Protein AF-A0A8S3J1E5-F1 (afdb_monomer)

Radius of gyration: 23.74 Å; Cα contacts (8 Å, |Δi|>4): 72; chains: 1; bounding box: 46×47×66 Å

Secondary structure (DSSP, 8-state):
----------PPPHHHHHHHHTSS-SGGGTTS------S----------HHHHHHHHHHHGGGSSS----HHHHHHHHHHHHHHHHHHHHHHHHHHHHHHHHHHHHHH----SSSB-TTT-PBBSTTSBPP---TTT--

Structure (mmCIF, N/CA/C/O backbone):
data_AF-A0A8S3J1E5-F1
#
_entry.id   AF-A0A8S3J1E5-F1
#
loop_
_atom_site.group_PDB
_atom_site.id
_atom_site.type_symbol
_atom_site.label_atom_id
_atom_site.label_alt_id
_atom_site.label_comp_id
_atom_site.label_asym_id
_atom_site.label_entity_id
_atom_site.label_seq_id
_atom_site.pdbx_PDB_ins_code
_atom_site.Cartn_x
_atom_site.Cartn_y
_atom_site.Cartn_z
_atom_site.occupancy
_atom_site.B_iso_or_equiv
_atom_site.auth_seq_id
_atom_site.auth_comp_id
_atom_site.auth_asym_id
_atom_site.auth_atom_id
_atom_site.pdbx_PDB_model_num
ATOM 1 N N . MET A 1 1 ? -15.755 -25.056 17.014 1.00 39.09 1 MET A N 1
ATOM 2 C CA . MET A 1 1 ? -16.105 -24.783 15.603 1.00 39.09 1 MET A CA 1
ATOM 3 C C . MET A 1 1 ? -17.293 -23.819 15.605 1.00 39.09 1 MET A C 1
ATOM 5 O O . MET A 1 1 ? -18.322 -24.208 16.129 1.00 39.09 1 MET A O 1
ATOM 9 N N . LYS A 1 2 ? -17.124 -22.612 15.039 1.00 40.97 2 LYS A N 1
ATOM 10 C CA . LYS A 1 2 ? -18.158 -21.648 14.590 1.00 40.97 2 LYS A CA 1
ATOM 11 C C . LYS A 1 2 ? -19.121 -21.030 15.625 1.00 40.97 2 LYS A C 1
ATOM 13 O O . LYS A 1 2 ? -20.244 -21.490 15.763 1.00 40.97 2 LYS A O 1
ATOM 18 N N . ASP A 1 3 ? -18.755 -19.848 16.123 1.00 38.22 3 ASP A N 1
ATOM 19 C CA . ASP A 1 3 ? -19.729 -18.785 16.403 1.00 38.22 3 ASP A CA 1
ATOM 20 C C . ASP A 1 3 ? -19.842 -17.894 15.159 1.00 38.22 3 ASP A C 1
ATOM 22 O O . ASP A 1 3 ? -19.136 -16.898 14.990 1.00 38.22 3 ASP A O 1
ATOM 26 N N . ALA A 1 4 ? -20.702 -18.302 14.226 1.00 47.44 4 ALA A N 1
ATOM 27 C CA . ALA A 1 4 ? -21.129 -17.471 13.107 1.00 47.44 4 ALA A CA 1
ATOM 28 C C . ALA A 1 4 ? -22.161 -16.452 13.621 1.00 47.44 4 ALA A C 1
ATOM 30 O O . ALA A 1 4 ? -23.365 -16.611 13.437 1.00 47.44 4 ALA A O 1
ATOM 31 N N . GLY A 1 5 ? -21.684 -15.417 14.313 1.00 43.12 5 GLY A N 1
ATOM 32 C CA . GLY A 1 5 ? -22.495 -14.258 14.672 1.00 43.12 5 GLY A CA 1
ATOM 33 C C . GLY A 1 5 ? -22.915 -13.521 13.404 1.00 43.12 5 GLY A C 1
ATOM 34 O O . GLY A 1 5 ? -22.111 -12.819 12.794 1.00 43.12 5 GLY A O 1
ATOM 35 N N . ASN A 1 6 ? -24.171 -13.714 13.008 1.00 51.97 6 ASN A N 1
ATOM 36 C CA . ASN A 1 6 ? -24.851 -13.088 11.878 1.00 51.97 6 ASN A CA 1
ATOM 37 C C . ASN A 1 6 ? -24.979 -11.563 12.077 1.00 51.97 6 ASN A C 1
ATOM 39 O O . ASN A 1 6 ? -26.059 -11.036 12.332 1.00 51.97 6 ASN A O 1
ATOM 43 N N . GLY A 1 7 ? -23.862 -10.843 12.011 1.00 49.97 7 GLY A N 1
ATOM 44 C CA . GLY A 1 7 ? -23.822 -9.388 11.979 1.00 49.97 7 GLY A CA 1
ATOM 45 C C . GLY A 1 7 ? -23.866 -8.922 10.535 1.00 49.97 7 GLY A C 1
ATOM 46 O O . GLY A 1 7 ? -22.817 -8.611 9.974 1.00 49.97 7 GLY A O 1
ATOM 47 N N . SER A 1 8 ? -25.053 -8.900 9.914 1.00 50.38 8 SER A N 1
ATOM 48 C CA . SER A 1 8 ? -25.189 -8.257 8.605 1.00 50.38 8 SER A CA 1
ATOM 49 C C . SER A 1 8 ? -24.683 -6.826 8.746 1.00 50.38 8 SER A C 1
ATOM 51 O O . SER A 1 8 ? -25.186 -6.073 9.584 1.00 50.38 8 SER A O 1
ATOM 53 N N . PHE A 1 9 ? -23.670 -6.452 7.973 1.00 48.31 9 PHE A N 1
ATOM 54 C CA . PHE A 1 9 ? -23.243 -5.067 7.908 1.00 48.31 9 PHE A CA 1
ATOM 55 C C . PHE A 1 9 ? -24.401 -4.255 7.321 1.00 48.31 9 PHE A C 1
ATOM 57 O O . PHE A 1 9 ? -24.669 -4.309 6.125 1.00 48.31 9 PHE A O 1
ATOM 64 N N . VAL A 1 10 ? -25.137 -3.557 8.183 1.00 54.06 10 VAL A N 1
ATOM 65 C CA . VAL A 1 10 ? -26.188 -2.634 7.762 1.00 54.06 10 VAL A CA 1
ATOM 66 C C . VAL A 1 10 ? -25.499 -1.323 7.418 1.00 54.06 10 VAL A C 1
ATOM 68 O O . VAL A 1 10 ? -24.889 -0.694 8.288 1.00 54.06 10 VAL A O 1
ATOM 71 N N . CYS A 1 11 ? -25.571 -0.925 6.147 1.00 47.00 11 CYS A N 1
ATOM 72 C CA . CYS A 1 11 ? -25.104 0.388 5.723 1.00 47.00 11 CYS A CA 1
ATOM 73 C C . CYS A 1 11 ? -25.790 1.457 6.593 1.00 47.00 11 CYS A C 1
ATOM 75 O O . CYS A 1 11 ? -27.018 1.433 6.717 1.00 47.00 11 CYS A O 1
ATOM 77 N N . PRO A 1 12 ? -25.033 2.366 7.233 1.00 59.88 12 PRO A N 1
ATOM 78 C CA . PRO A 1 12 ? -25.623 3.415 8.052 1.00 59.88 12 PRO A CA 1
ATOM 79 C C . PRO A 1 12 ? -26.598 4.220 7.194 1.00 59.88 12 PRO A C 1
ATOM 81 O O . PRO A 1 12 ? -26.299 4.492 6.033 1.00 59.88 12 PRO A O 1
ATOM 84 N N . ASN A 1 13 ? -27.748 4.602 7.752 1.00 65.00 13 ASN A N 1
ATOM 85 C CA . ASN A 1 13 ? -28.694 5.433 7.009 1.00 65.00 13 ASN A CA 1
ATOM 86 C C . ASN A 1 13 ? -28.019 6.746 6.555 1.00 65.00 13 ASN A C 1
ATOM 88 O O . ASN A 1 13 ? -27.062 7.211 7.186 1.00 65.00 13 ASN A O 1
ATOM 92 N N . ASP A 1 14 ? -28.527 7.362 5.485 1.00 62.72 14 ASP A N 1
ATOM 93 C CA . ASP A 1 14 ? -27.951 8.593 4.919 1.00 62.72 14 ASP A CA 1
ATOM 94 C C . ASP A 1 14 ? -27.774 9.697 5.968 1.00 62.72 14 ASP A C 1
ATOM 96 O O . ASP A 1 14 ? -26.778 10.416 5.957 1.00 62.72 14 ASP A O 1
ATOM 100 N N . ARG A 1 15 ? -28.674 9.779 6.956 1.00 55.41 15 ARG A N 1
ATOM 101 C CA . ARG A 1 15 ? -28.562 10.729 8.070 1.00 55.41 15 ARG A CA 1
ATOM 102 C C . ARG A 1 15 ? -27.330 10.455 8.944 1.00 55.41 15 ARG A C 1
ATOM 104 O O . ARG A 1 15 ? -26.642 11.394 9.331 1.00 55.41 15 ARG A O 1
ATOM 111 N N . GLN A 1 16 ? -27.014 9.199 9.247 1.00 62.00 16 GLN A N 1
ATOM 112 C CA . GLN A 1 16 ? -25.826 8.805 10.012 1.00 62.00 16 GLN A CA 1
ATOM 113 C C 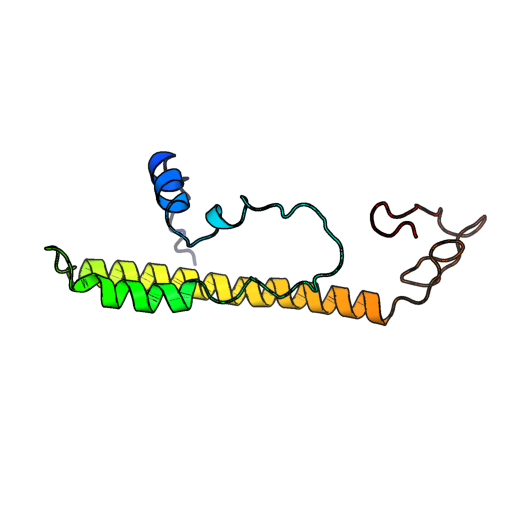. GLN A 1 16 ? -24.538 9.018 9.215 1.00 62.00 16 GLN A C 1
ATOM 115 O O . GLN A 1 16 ? -23.542 9.453 9.793 1.00 62.00 16 GLN A O 1
ATOM 120 N N . LEU A 1 17 ? -24.546 8.756 7.905 1.00 61.03 17 LEU A N 1
ATOM 121 C CA . LEU A 1 17 ? -23.412 9.069 7.027 1.00 61.03 17 LEU A CA 1
ATOM 122 C C . LEU A 1 17 ? -23.165 10.580 6.947 1.00 61.03 17 LEU A C 1
ATOM 124 O O . LEU A 1 17 ? -22.030 11.023 7.108 1.00 61.03 17 LEU A O 1
ATOM 128 N N . GLN A 1 18 ? -24.221 11.377 6.789 1.00 58.66 18 GLN A N 1
ATOM 129 C CA . GLN A 1 18 ? -24.136 12.835 6.705 1.00 58.66 18 GLN A CA 1
ATOM 130 C C . GLN A 1 18 ? -23.687 13.467 8.033 1.00 58.66 18 GLN A C 1
ATOM 132 O O . GLN A 1 18 ? -22.906 14.418 8.035 1.00 58.66 18 GLN A O 1
ATOM 137 N N . LEU A 1 19 ? -24.115 12.911 9.173 1.00 57.16 19 LEU A N 1
ATOM 138 C CA . LEU A 1 19 ? -23.613 13.306 10.493 1.00 57.16 19 LEU A CA 1
ATOM 139 C C . LEU A 1 19 ? -22.144 12.908 10.688 1.00 57.16 19 LEU A C 1
ATOM 141 O O . LEU A 1 19 ? -21.376 13.699 11.225 1.00 57.16 19 LEU A O 1
ATOM 145 N N . ARG A 1 20 ? -21.726 11.729 10.210 1.00 61.09 20 ARG A N 1
ATOM 146 C CA . ARG A 1 20 ? -20.320 11.293 10.257 1.00 61.09 20 ARG A CA 1
ATOM 147 C C . ARG A 1 20 ? -19.408 12.133 9.368 1.00 61.09 20 ARG A C 1
ATOM 149 O O . ARG A 1 20 ? -18.304 12.434 9.789 1.00 61.09 20 ARG A O 1
ATOM 156 N N . ALA A 1 21 ? -19.870 12.563 8.195 1.00 55.88 21 ALA A N 1
ATOM 157 C CA . ALA A 1 21 ? -19.114 13.457 7.312 1.00 55.88 21 ALA A CA 1
ATOM 158 C C . ALA A 1 21 ? -18.895 14.858 7.915 1.00 55.88 21 ALA A C 1
ATOM 160 O O . ALA A 1 21 ? -17.940 15.542 7.555 1.00 55.88 21 ALA A O 1
ATOM 161 N N . LYS A 1 22 ? -19.772 15.285 8.835 1.00 56.44 22 LYS A N 1
ATOM 162 C CA . LYS A 1 22 ? -19.625 16.534 9.598 1.00 56.44 22 LYS A CA 1
ATOM 163 C C . LYS A 1 22 ? -18.640 16.423 10.763 1.00 56.44 22 LYS A C 1
ATOM 165 O O . LYS A 1 22 ? -18.234 17.450 11.297 1.00 56.44 22 LYS A O 1
ATOM 170 N N . LEU A 1 23 ? -18.272 15.210 11.171 1.00 54.69 23 LEU A N 1
ATOM 171 C CA . LEU A 1 23 ? -17.188 15.002 12.120 1.00 54.69 23 LEU A CA 1
ATOM 172 C C . LEU A 1 23 ? -15.874 15.057 11.333 1.00 54.69 23 LEU A C 1
ATOM 174 O O . LEU A 1 23 ? -15.735 14.394 10.308 1.00 54.69 23 LEU A O 1
ATOM 178 N N . ASN A 1 24 ? -14.892 15.829 11.802 1.00 54.25 24 ASN A N 1
ATOM 179 C CA . ASN A 1 24 ? -13.548 15.885 11.208 1.00 54.25 24 ASN A CA 1
ATOM 180 C C . ASN A 1 24 ? -12.743 14.596 11.505 1.00 54.25 24 ASN A C 1
ATOM 182 O O . ASN A 1 24 ? -11.590 14.657 11.929 1.00 54.25 24 ASN A O 1
ATOM 186 N N . SER A 1 25 ? -13.356 13.421 11.355 1.00 60.47 25 SER A N 1
ATOM 187 C CA . SER A 1 25 ? -12.754 12.119 11.635 1.00 60.47 25 SER A CA 1
ATOM 188 C C . SER A 1 25 ? -13.420 10.994 10.828 1.00 60.47 25 SER A C 1
ATOM 190 O O . SER A 1 25 ? -14.573 11.082 10.413 1.00 60.47 25 SER A O 1
ATOM 192 N N . GLY A 1 26 ? -12.680 9.904 10.603 1.00 58.03 26 GLY A N 1
ATOM 193 C CA . GLY A 1 26 ? -13.176 8.701 9.926 1.00 58.03 26 GLY A CA 1
ATOM 194 C C . GLY A 1 26 ? -12.944 8.649 8.408 1.00 58.03 26 GLY A C 1
ATOM 195 O O . GLY A 1 26 ? -12.419 9.568 7.783 1.00 58.03 26 GLY A O 1
ATOM 196 N N . TRP A 1 27 ? -13.328 7.519 7.806 1.00 53.41 27 TRP A N 1
ATOM 197 C CA . TRP A 1 27 ? -13.045 7.176 6.403 1.00 53.41 27 TRP A CA 1
ATOM 198 C C . TRP A 1 27 ? -13.720 8.131 5.403 1.00 53.41 27 TRP A C 1
ATOM 200 O O . TRP A 1 27 ? -13.130 8.480 4.384 1.00 53.41 27 TRP A O 1
ATOM 210 N N . SER A 1 28 ? -14.924 8.617 5.722 1.00 50.88 28 SER A N 1
ATOM 211 C CA . SER A 1 28 ? -15.743 9.472 4.847 1.00 50.88 28 SER A CA 1
ATOM 212 C C . SER A 1 28 ? -15.239 10.915 4.705 1.00 50.88 28 SER A C 1
ATOM 214 O O . SER A 1 28 ? -15.736 11.640 3.851 1.00 50.88 28 SER A O 1
ATOM 216 N N . PHE A 1 29 ? -14.268 11.347 5.517 1.00 46.19 29 PHE A N 1
ATOM 217 C CA . PHE A 1 29 ? -13.736 12.715 5.475 1.00 46.19 29 PHE A CA 1
ATOM 218 C C . PHE A 1 29 ? -12.659 12.910 4.389 1.00 46.19 29 PHE A C 1
ATOM 220 O O . PHE A 1 29 ? -12.429 14.022 3.914 1.00 46.19 29 PHE A O 1
ATOM 227 N N . HIS A 1 30 ? -12.001 11.832 3.953 1.00 49.53 30 HIS A N 1
ATOM 228 C CA . HIS A 1 30 ? -10.779 11.920 3.145 1.00 49.53 30 HIS A CA 1
ATOM 229 C C . HIS A 1 30 ? -11.018 11.940 1.628 1.00 49.53 30 HIS A C 1
ATOM 231 O O . HIS A 1 30 ? -10.066 12.075 0.865 1.00 49.53 30 HIS A O 1
ATOM 237 N N . THR A 1 31 ? -12.268 11.851 1.168 1.00 51.16 31 THR A N 1
ATOM 238 C CA . THR A 1 31 ? -12.597 11.785 -0.268 1.00 51.16 31 THR A CA 1
ATOM 239 C C . THR A 1 31 ? -12.868 13.153 -0.908 1.00 51.16 31 THR A C 1
ATOM 241 O O . THR A 1 31 ? -12.954 13.244 -2.127 1.00 51.16 31 THR A O 1
ATOM 244 N N . GLY A 1 32 ? -12.977 14.228 -0.114 1.00 45.34 32 GLY A N 1
ATOM 245 C CA . GLY A 1 32 ? -13.447 15.542 -0.581 1.00 45.34 32 GLY A CA 1
ATOM 246 C C . GLY A 1 32 ? -12.381 16.593 -0.919 1.00 45.34 32 GLY A C 1
ATOM 247 O O . GLY A 1 32 ? -12.741 17.707 -1.287 1.00 45.34 32 GLY A O 1
ATOM 248 N N . ARG A 1 33 ? -11.079 16.306 -0.791 1.00 43.75 33 ARG A N 1
ATOM 249 C CA . ARG A 1 33 ? -10.020 17.237 -1.231 1.00 43.75 33 ARG A CA 1
ATOM 250 C C . ARG A 1 33 ? -9.130 16.571 -2.261 1.00 43.75 33 ARG A C 1
ATOM 252 O O . ARG A 1 33 ? -8.090 16.023 -1.922 1.00 43.75 33 ARG A O 1
ATOM 259 N N . THR A 1 34 ? -9.515 16.679 -3.526 1.00 42.81 34 THR A N 1
ATOM 260 C CA . THR A 1 34 ? -8.549 16.666 -4.624 1.00 42.81 34 THR A CA 1
ATOM 261 C C . THR A 1 34 ? -7.794 17.998 -4.582 1.00 42.81 34 THR A C 1
ATOM 263 O O . THR A 1 34 ? -8.405 19.032 -4.867 1.00 42.81 34 THR A O 1
ATOM 266 N N . PRO A 1 35 ? -6.505 18.052 -4.203 1.00 41.88 35 PRO A N 1
ATOM 267 C CA . PRO A 1 35 ? -5.733 19.251 -4.459 1.00 41.88 35 PRO A CA 1
ATOM 268 C C . PRO A 1 35 ? -5.532 19.337 -5.973 1.00 41.88 35 PRO A C 1
ATOM 270 O O . PRO A 1 35 ? -5.076 18.388 -6.613 1.00 41.88 35 PRO A O 1
ATOM 273 N N . THR A 1 36 ? -5.906 20.472 -6.553 1.00 40.53 36 THR A N 1
ATOM 274 C CA . THR A 1 36 ? -5.469 20.868 -7.890 1.00 40.53 36 THR A CA 1
ATOM 275 C C . THR A 1 36 ? -3.959 20.654 -7.985 1.00 40.53 36 THR A C 1
ATOM 277 O O . THR A 1 36 ? -3.205 21.174 -7.162 1.00 40.53 36 THR A O 1
ATOM 280 N N . ARG A 1 37 ? -3.545 19.832 -8.956 1.00 48.09 37 ARG A N 1
ATOM 281 C CA . ARG A 1 37 ? -2.149 19.520 -9.280 1.00 48.09 37 ARG A CA 1
ATOM 282 C C . ARG A 1 37 ? -1.358 20.814 -9.480 1.00 48.09 37 ARG A C 1
ATOM 284 O O . ARG A 1 37 ? -1.429 21.413 -10.546 1.00 48.09 37 ARG A O 1
ATOM 291 N N . SER A 1 38 ? -0.547 21.159 -8.490 1.00 36.00 38 SER A N 1
ATOM 292 C CA . SER A 1 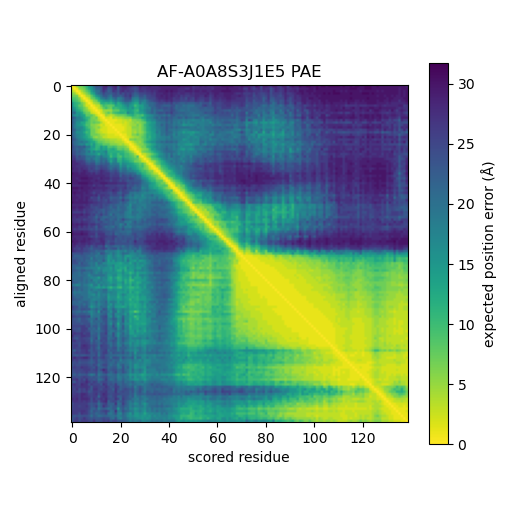38 ? 0.651 21.972 -8.669 1.00 36.00 38 SER A CA 1
ATOM 293 C 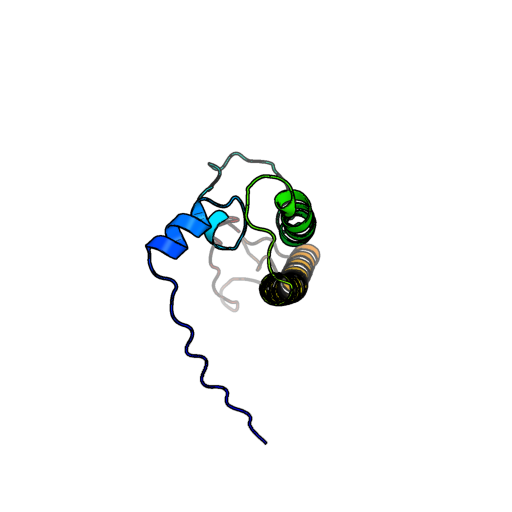C . SER A 1 38 ? 1.828 21.152 -8.158 1.00 36.00 38 SER A C 1
ATOM 295 O O . SER A 1 38 ? 1.751 20.538 -7.094 1.00 36.00 38 SER A O 1
ATOM 297 N N . ALA A 1 39 ? 2.864 21.070 -8.988 1.00 47.47 39 ALA A N 1
ATOM 298 C CA . ALA A 1 39 ? 4.059 20.267 -8.790 1.00 47.47 39 ALA A CA 1
ATOM 299 C C . ALA A 1 39 ? 4.761 20.548 -7.447 1.00 47.47 39 ALA A C 1
ATOM 301 O O . ALA A 1 39 ? 4.600 21.610 -6.858 1.00 47.47 39 ALA A O 1
ATOM 302 N N . SER A 1 40 ? 5.560 19.568 -7.014 1.00 46.94 40 SER A N 1
ATOM 303 C CA . SER A 1 40 ? 6.443 19.575 -5.838 1.00 46.94 40 SER A CA 1
ATOM 304 C C . SER A 1 40 ? 5.766 19.619 -4.462 1.00 46.94 40 SER A C 1
ATOM 306 O O . SER A 1 40 ? 5.857 20.598 -3.729 1.00 46.94 40 SER A O 1
ATOM 308 N N . ALA A 1 41 ? 5.179 18.497 -4.052 1.00 37.12 41 ALA A N 1
ATOM 309 C CA . ALA A 1 41 ? 5.113 18.138 -2.640 1.00 37.12 41 ALA A CA 1
ATOM 310 C C . ALA A 1 41 ? 5.298 16.623 -2.505 1.00 37.12 41 ALA A C 1
ATOM 312 O O . ALA A 1 41 ? 4.543 15.834 -3.069 1.00 37.12 41 ALA A O 1
ATOM 313 N N . THR A 1 42 ? 6.342 16.230 -1.784 1.0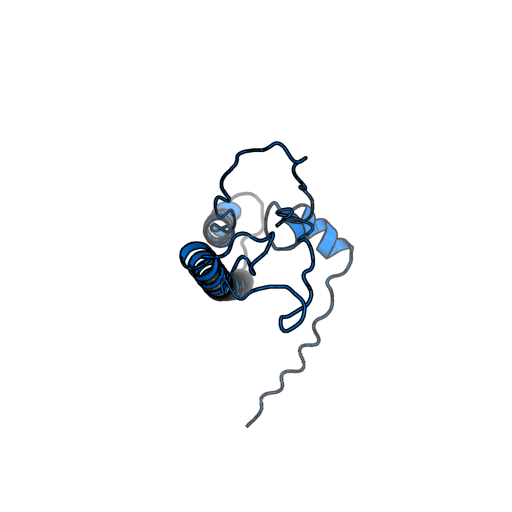0 43.62 42 THR A N 1
ATOM 314 C CA . THR A 1 42 ? 6.606 14.871 -1.304 1.00 43.62 42 THR A CA 1
ATOM 315 C C . THR A 1 42 ? 5.323 14.270 -0.711 1.00 43.62 42 THR A C 1
ATOM 317 O O . THR A 1 42 ? 4.609 14.998 -0.013 1.00 43.62 42 THR A O 1
ATOM 320 N N . PRO A 1 43 ? 5.000 12.977 -0.926 1.00 42.47 43 PRO A N 1
ATOM 321 C CA . PRO A 1 43 ? 3.858 12.353 -0.274 1.00 42.47 43 PRO A CA 1
ATOM 322 C C . PRO A 1 43 ? 4.189 12.195 1.212 1.00 42.47 43 PRO A C 1
ATOM 324 O O . PRO A 1 43 ? 4.694 11.173 1.661 1.00 42.47 43 PRO A O 1
ATOM 327 N N . SER A 1 44 ? 3.958 13.252 1.988 1.00 44.19 44 SER A N 1
ATOM 328 C CA . SER A 1 44 ? 3.935 13.151 3.437 1.00 44.19 44 SER A CA 1
ATOM 329 C C . SER A 1 44 ? 2.732 12.289 3.788 1.00 44.19 44 SER A C 1
ATOM 331 O O . SER A 1 44 ? 1.595 12.644 3.462 1.00 44.19 44 SER A O 1
ATOM 333 N N . ASN A 1 45 ? 3.005 11.127 4.385 1.00 53.41 45 ASN A N 1
ATOM 334 C CA . ASN A 1 45 ? 2.025 10.200 4.930 1.00 53.41 45 ASN A CA 1
ATOM 335 C C . ASN A 1 45 ? 1.048 10.955 5.845 1.00 53.41 45 ASN A C 1
ATOM 337 O O . ASN A 1 45 ? 1.256 11.086 7.047 1.00 53.41 45 ASN A O 1
ATOM 341 N N . ARG A 1 46 ? -0.064 11.421 5.268 1.00 50.28 46 ARG A N 1
ATOM 342 C CA . ARG A 1 46 ? -1.208 12.000 5.989 1.00 50.28 46 ARG A CA 1
ATOM 343 C C . ARG A 1 46 ? -2.071 10.946 6.683 1.00 50.28 46 ARG A C 1
ATOM 345 O O . ARG A 1 46 ? -3.097 11.288 7.252 1.00 50.28 46 ARG A O 1
ATOM 352 N N . PHE A 1 47 ? -1.634 9.689 6.673 1.00 47.59 47 PHE A N 1
ATOM 353 C CA . PHE A 1 47 ? -2.245 8.566 7.383 1.00 47.59 47 PHE A CA 1
ATOM 354 C C . PHE A 1 47 ? -2.001 8.595 8.906 1.00 47.59 47 PHE A C 1
ATOM 356 O O . PHE A 1 47 ? -2.273 7.619 9.591 1.00 47.59 47 PHE A O 1
ATOM 363 N N . GLY A 1 48 ? -1.468 9.692 9.451 1.00 47.94 48 GLY A N 1
ATOM 364 C CA . GLY A 1 48 ? -1.157 9.812 10.871 1.00 47.94 48 GLY A CA 1
ATOM 365 C C . GLY A 1 48 ? -2.368 10.133 11.751 1.00 47.94 48 GLY A C 1
ATOM 366 O O . GLY A 1 48 ? -2.794 11.283 11.817 1.00 47.94 48 GLY A O 1
ATOM 367 N N . SER A 1 49 ? -2.814 9.126 12.507 1.00 56.06 49 SER A N 1
ATOM 368 C CA . SER A 1 49 ? -3.297 9.203 13.898 1.00 56.06 49 SER A CA 1
ATOM 369 C C . SER A 1 49 ? -4.474 10.145 14.191 1.00 56.06 49 SER A C 1
ATOM 371 O O . SER A 1 49 ? -4.431 10.984 15.096 1.00 56.06 49 SER A O 1
ATOM 373 N N . ALA A 1 50 ? -5.587 9.971 13.479 1.00 55.50 50 ALA A N 1
ATOM 374 C CA . ALA A 1 50 ? -6.851 10.584 13.903 1.00 55.50 50 ALA A CA 1
ATOM 375 C C . ALA A 1 50 ? -7.445 9.870 15.136 1.00 55.50 50 ALA A C 1
ATOM 377 O O . ALA A 1 50 ? -8.117 10.505 15.955 1.00 55.50 50 ALA A O 1
ATOM 378 N N . ALA A 1 51 ? -7.195 8.564 15.308 1.00 51.12 51 ALA A N 1
ATOM 379 C CA . ALA A 1 51 ? -7.808 7.804 16.397 1.00 51.12 51 ALA A CA 1
ATOM 380 C C . ALA A 1 51 ? -7.211 8.113 17.776 1.00 51.12 51 ALA A C 1
ATOM 382 O O . ALA A 1 51 ? -7.969 8.155 18.745 1.00 51.12 51 ALA A O 1
ATOM 383 N N . ALA A 1 52 ? -5.902 8.381 17.887 1.00 50.00 52 ALA A N 1
ATOM 384 C CA . ALA A 1 52 ? -5.292 8.740 19.174 1.00 50.00 52 ALA A CA 1
ATOM 385 C C . ALA A 1 52 ? -5.758 10.127 19.661 1.00 50.00 52 ALA A C 1
ATOM 387 O O . ALA A 1 52 ? -6.013 10.327 20.852 1.00 50.00 52 ALA A O 1
ATOM 388 N N . ALA A 1 53 ? -5.946 11.073 18.734 1.00 52.34 53 ALA A N 1
ATOM 389 C CA . ALA A 1 53 ? -6.513 12.387 19.035 1.00 52.34 53 ALA A CA 1
ATOM 390 C C . ALA A 1 53 ? -7.992 12.296 19.467 1.00 52.34 53 ALA A C 1
ATOM 392 O O . ALA A 1 53 ? -8.415 12.992 20.392 1.00 52.34 53 ALA A O 1
ATOM 393 N N . ALA A 1 54 ? -8.769 11.393 18.857 1.00 54.75 54 ALA A N 1
ATOM 394 C CA . ALA A 1 54 ? -10.176 11.177 19.197 1.00 54.75 54 ALA A CA 1
ATOM 395 C C . ALA A 1 54 ? -10.383 10.563 20.597 1.00 54.75 54 ALA A C 1
ATOM 397 O O . ALA A 1 54 ? -11.342 10.929 21.281 1.00 54.75 54 ALA A O 1
ATOM 398 N N . THR A 1 55 ? -9.482 9.686 21.062 1.00 55.59 55 THR A N 1
ATOM 399 C CA . THR A 1 55 ? -9.537 9.117 22.426 1.00 55.59 55 THR A CA 1
ATOM 400 C C . THR A 1 55 ? -9.433 10.179 23.523 1.00 55.59 55 THR A C 1
ATOM 402 O O . THR A 1 55 ? -10.166 10.118 24.512 1.00 55.59 55 THR A O 1
ATOM 405 N N . ASN A 1 56 ? -8.588 11.197 23.334 1.00 54.62 56 ASN A N 1
ATOM 406 C CA . ASN A 1 56 ? -8.461 12.289 24.302 1.00 54.62 56 ASN A CA 1
ATOM 407 C C . ASN A 1 56 ? -9.710 13.183 24.298 1.00 54.62 56 ASN A C 1
ATOM 409 O O . ASN A 1 56 ? -10.222 1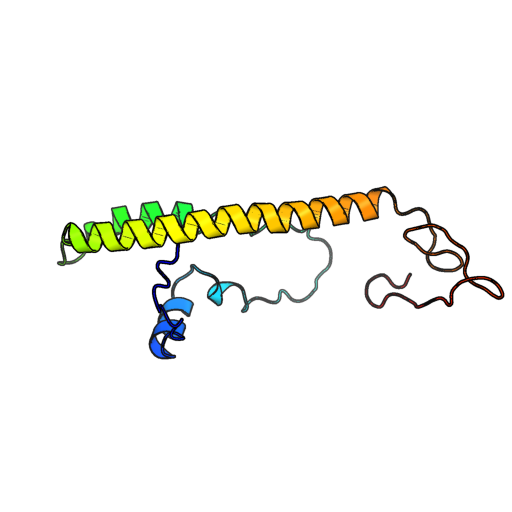3.527 25.360 1.00 54.62 56 ASN A O 1
ATOM 413 N N . ALA A 1 57 ? -10.272 13.469 23.119 1.00 55.69 57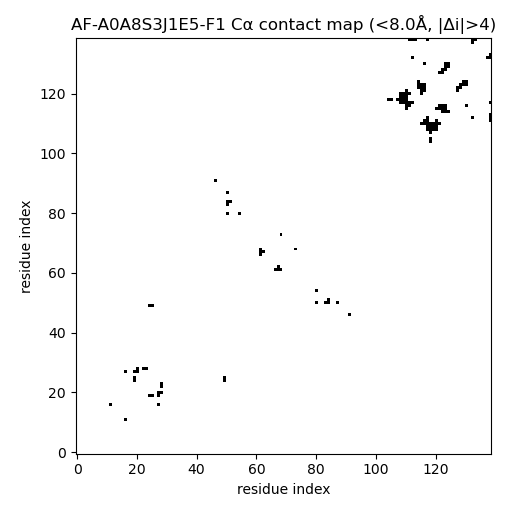 ALA A N 1
ATOM 414 C CA . ALA A 1 57 ? -11.463 14.308 22.981 1.00 55.69 57 ALA A CA 1
ATOM 415 C C . ALA A 1 57 ? -12.726 13.701 23.624 1.00 55.69 57 ALA A C 1
ATOM 417 O O . ALA A 1 57 ? -13.505 14.428 24.237 1.00 55.69 57 ALA A O 1
ATOM 418 N N . VAL A 1 58 ? -12.915 12.377 23.543 1.00 56.03 58 VAL A N 1
ATOM 419 C CA . VAL A 1 58 ? -14.040 11.676 24.200 1.00 56.03 58 VAL A CA 1
ATOM 420 C C . VAL A 1 58 ? -13.973 11.795 25.725 1.00 56.03 58 VAL A C 1
ATOM 422 O O . VAL A 1 58 ? -15.007 11.933 26.374 1.00 56.03 58 VAL A O 1
ATOM 425 N N . THR A 1 59 ? -12.768 11.797 26.297 1.00 52.91 59 THR A N 1
ATOM 426 C CA . THR A 1 59 ? -12.574 11.918 27.750 1.00 52.91 59 THR A CA 1
ATOM 427 C C . THR A 1 59 ? -12.790 13.360 28.226 1.00 52.91 59 THR A C 1
ATOM 429 O O . THR A 1 59 ? -13.338 13.582 29.302 1.00 52.91 59 THR A O 1
ATOM 432 N N . THR A 1 60 ? -12.428 14.360 27.412 1.00 51.75 60 THR A N 1
ATOM 433 C CA . THR A 1 60 ? -12.602 15.787 27.748 1.00 51.75 60 THR A CA 1
ATOM 434 C C . THR A 1 60 ? -14.026 16.306 27.498 1.00 51.75 60 THR A C 1
ATOM 436 O O . THR A 1 60 ? -14.459 17.242 28.164 1.00 51.75 60 THR A O 1
ATOM 439 N N . ALA A 1 61 ? -14.793 15.699 26.585 1.00 48.56 61 ALA A N 1
ATOM 440 C CA . ALA A 1 61 ? -16.176 16.100 26.295 1.00 48.56 61 ALA A CA 1
ATOM 441 C C . ALA A 1 61 ? -17.189 15.730 27.402 1.00 48.56 61 ALA A C 1
ATOM 443 O O . ALA A 1 61 ? -18.310 16.233 27.395 1.00 48.56 61 ALA A O 1
ATOM 444 N N . ALA A 1 62 ? -16.804 14.889 28.367 1.00 49.41 62 ALA A N 1
ATOM 445 C CA . ALA A 1 62 ? -17.676 14.402 29.438 1.00 49.41 62 ALA A CA 1
ATOM 446 C C . ALA A 1 62 ? -18.087 15.468 30.481 1.00 49.41 62 ALA A C 1
ATOM 448 O O . ALA A 1 62 ? -18.945 15.191 31.314 1.00 49.41 62 ALA A O 1
ATOM 449 N N . THR A 1 63 ? -17.518 16.681 30.460 1.00 48.78 63 THR A N 1
ATOM 450 C CA . THR A 1 63 ? -17.756 17.699 31.507 1.00 48.78 63 THR A CA 1
ATOM 451 C C . THR A 1 63 ? -18.573 18.917 31.069 1.00 48.78 63 THR A C 1
ATOM 453 O O . THR A 1 63 ? -18.906 19.743 31.913 1.00 48.78 63 THR A O 1
ATOM 456 N N . ASN A 1 64 ? -18.968 19.031 29.795 1.00 54.25 64 ASN A N 1
ATOM 457 C CA . ASN A 1 64 ? -19.729 20.184 29.293 1.00 54.25 64 ASN A CA 1
ATOM 458 C C . ASN A 1 64 ? -21.060 19.762 28.651 1.00 54.25 64 ASN A C 1
ATOM 460 O O . ASN A 1 64 ? -21.193 19.733 27.431 1.00 54.25 64 ASN A O 1
ATOM 464 N N . GLY A 1 65 ? -22.061 19.465 29.489 1.00 48.78 65 GLY A N 1
ATOM 465 C CA . GLY A 1 65 ? -23.469 19.430 29.069 1.00 48.78 65 GLY A CA 1
ATOM 466 C C . GLY A 1 65 ? -24.251 18.171 29.446 1.00 48.78 65 GLY A C 1
ATOM 467 O O . GLY A 1 65 ? -24.520 17.326 28.604 1.00 48.78 65 GLY A O 1
ATOM 468 N N . ASN A 1 66 ? -24.688 18.100 30.704 1.00 49.22 66 ASN A N 1
ATOM 469 C CA . ASN A 1 66 ? -25.931 17.464 31.174 1.00 49.22 66 ASN A CA 1
ATOM 470 C C . ASN A 1 66 ? -26.241 15.981 30.835 1.00 49.22 66 ASN A C 1
ATOM 472 O O . ASN A 1 66 ? -27.377 15.551 31.024 1.00 49.22 66 ASN A O 1
ATOM 476 N N . GLN A 1 67 ? -25.277 15.175 30.384 1.00 53.78 67 GLN A N 1
ATOM 477 C CA . GLN A 1 67 ? -25.419 13.714 30.290 1.00 53.78 67 GLN A CA 1
ATOM 478 C C . GLN A 1 67 ? -24.131 13.038 30.759 1.00 53.78 67 GLN A C 1
ATOM 480 O O . GLN A 1 67 ? -23.214 12.803 29.975 1.00 53.78 67 GLN A O 1
ATOM 485 N N . SER A 1 68 ? -24.056 12.736 32.057 1.00 59.94 68 SER A N 1
ATOM 486 C CA . SER A 1 68 ? -23.031 11.831 32.579 1.00 59.94 68 SER A CA 1
ATOM 487 C C . SER A 1 68 ? -23.219 10.478 31.892 1.00 59.94 68 SER A C 1
ATOM 489 O O . SER A 1 68 ? -24.244 9.825 32.094 1.00 59.94 68 SER A O 1
ATOM 491 N N . LEU A 1 69 ? -22.290 10.102 31.009 1.00 62.81 69 LEU A N 1
ATOM 492 C CA . LEU A 1 69 ? -22.327 8.818 30.312 1.00 62.81 69 LEU A CA 1
ATOM 493 C C . LEU A 1 69 ? -22.347 7.711 31.362 1.00 62.81 69 LEU A C 1
ATOM 495 O O . LEU A 1 69 ? -21.463 7.660 32.217 1.00 62.81 69 LEU A O 1
ATOM 499 N N . ARG A 1 70 ? -23.340 6.821 31.305 1.00 78.00 70 ARG A N 1
ATOM 500 C CA . ARG A 1 70 ? -23.349 5.657 32.197 1.00 78.00 70 ARG A CA 1
ATOM 501 C C . ARG A 1 70 ? -22.147 4.777 31.873 1.00 78.00 70 ARG A C 1
ATOM 503 O O . ARG A 1 70 ? -21.727 4.706 30.716 1.00 78.00 70 ARG A O 1
ATOM 510 N N . ASP A 1 71 ? -21.645 4.051 32.864 1.00 78.69 71 ASP A N 1
ATOM 511 C CA . ASP A 1 71 ? -20.464 3.192 32.703 1.00 78.69 71 ASP A CA 1
ATOM 512 C C . ASP A 1 71 ? -20.603 2.209 31.527 1.00 78.69 71 ASP A C 1
ATOM 514 O O . ASP A 1 71 ? -19.653 1.974 30.782 1.00 78.69 71 ASP A O 1
ATOM 518 N N . GLU A 1 72 ? -21.818 1.715 31.271 1.00 83.44 72 GLU A N 1
ATOM 519 C CA . GLU A 1 72 ? -22.129 0.869 30.113 1.00 83.44 72 GLU A CA 1
ATOM 520 C C . GLU A 1 72 ? -21.961 1.583 28.759 1.00 83.44 72 GLU A C 1
ATOM 522 O O . GLU A 1 72 ? -21.509 0.990 27.776 1.00 83.44 72 GLU A O 1
ATOM 527 N N . GLU A 1 73 ? -22.361 2.853 28.671 1.00 78.06 73 GLU A N 1
ATOM 528 C CA . GLU A 1 73 ? -22.247 3.669 27.457 1.00 78.06 73 GLU A CA 1
ATOM 529 C C . GLU A 1 73 ? -20.789 4.019 27.188 1.00 78.06 73 GLU A C 1
ATOM 531 O O . GLU A 1 73 ? -20.325 3.888 26.051 1.00 78.06 73 GLU A O 1
ATOM 536 N N . LEU A 1 74 ? -20.056 4.361 28.247 1.00 77.69 74 LEU A N 1
ATOM 537 C CA . LEU A 1 74 ? -18.620 4.588 28.194 1.00 77.69 74 LEU A CA 1
ATOM 538 C C . LEU A 1 74 ? -17.876 3.335 27.713 1.00 77.69 74 LEU A C 1
ATOM 540 O O . LEU A 1 74 ? -17.021 3.422 26.829 1.00 77.69 74 LEU A O 1
ATOM 544 N N . GLU A 1 75 ? -18.232 2.163 28.235 1.00 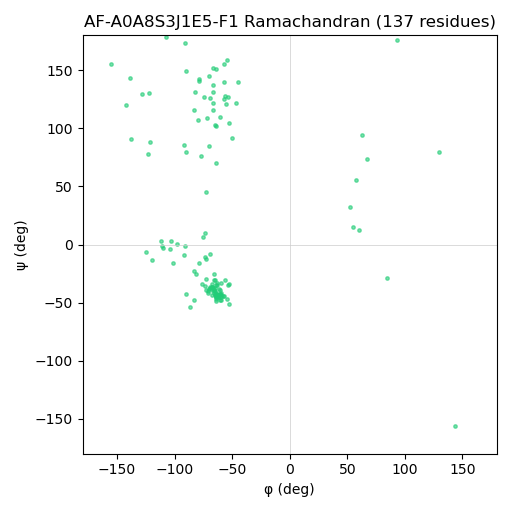81.62 75 GLU A N 1
ATOM 545 C CA . GLU A 1 75 ? -17.611 0.897 27.847 1.00 81.62 75 GLU A CA 1
ATOM 546 C C . GLU A 1 75 ? -17.897 0.529 26.382 1.00 81.62 75 GLU A C 1
ATOM 548 O O . GLU A 1 75 ? -17.005 0.086 25.652 1.00 81.62 75 GLU A O 1
ATOM 553 N N . ARG A 1 76 ? -19.116 0.785 25.891 1.00 81.00 76 ARG A N 1
ATOM 554 C CA . ARG A 1 76 ? -19.434 0.618 24.462 1.00 81.00 76 ARG A CA 1
ATOM 555 C C . ARG A 1 76 ? -18.581 1.525 23.576 1.00 81.00 76 ARG A C 1
ATOM 557 O O . ARG A 1 76 ? -18.091 1.068 22.542 1.00 81.00 76 ARG A O 1
ATOM 564 N N . ILE A 1 77 ? -18.380 2.781 23.973 1.00 80.31 77 ILE A N 1
ATOM 565 C CA . ILE A 1 77 ? -17.547 3.733 23.226 1.00 80.31 77 ILE A CA 1
ATOM 566 C C . ILE A 1 77 ? -16.086 3.267 23.203 1.00 80.31 77 ILE A C 1
ATOM 568 O O . ILE A 1 77 ? -15.484 3.231 22.127 1.00 80.31 77 ILE A O 1
ATOM 572 N N . LYS A 1 78 ? -15.541 2.831 24.346 1.00 79.62 78 LYS A N 1
ATOM 573 C CA . LYS A 1 78 ? -14.175 2.285 24.437 1.00 79.62 78 LYS A CA 1
ATOM 574 C C . LYS A 1 78 ? -13.957 1.128 23.461 1.00 79.62 78 LYS A C 1
ATOM 576 O O . LYS A 1 78 ? -13.001 1.162 22.690 1.00 79.62 78 LYS A O 1
ATOM 581 N N . LYS A 1 79 ? -14.886 0.168 23.400 1.00 82.44 79 LYS A N 1
ATOM 582 C CA . LYS A 1 79 ? -14.804 -0.975 22.469 1.00 82.44 79 LYS A CA 1
ATOM 583 C C . LYS A 1 79 ? -14.800 -0.558 20.996 1.00 82.44 79 LYS A C 1
ATOM 585 O O . LYS A 1 79 ? -14.097 -1.158 20.181 1.00 82.44 79 LYS A O 1
ATOM 590 N N . VAL A 1 80 ? -15.576 0.466 20.631 1.00 83.25 80 VAL A N 1
ATOM 591 C CA . VAL A 1 80 ? -15.592 0.995 19.255 1.00 83.25 80 VAL A CA 1
ATOM 592 C C . VAL A 1 80 ? -14.257 1.654 18.911 1.00 83.25 80 VAL A C 1
ATOM 594 O O . VAL A 1 80 ? -13.729 1.413 17.824 1.00 83.25 80 VAL A O 1
ATOM 597 N N . LEU A 1 81 ? -13.698 2.441 19.833 1.00 80.88 81 LEU A N 1
ATOM 598 C CA . LEU A 1 81 ? -12.402 3.097 19.651 1.00 80.88 81 LEU A CA 1
ATOM 599 C C . LEU A 1 81 ? -11.272 2.076 19.526 1.00 80.88 81 LEU A C 1
ATOM 601 O O . LEU A 1 81 ? -10.492 2.150 18.582 1.00 80.88 81 LEU A O 1
ATOM 605 N N . GLU A 1 82 ? -11.234 1.078 20.404 1.00 84.56 82 GLU A N 1
ATOM 606 C CA . GLU A 1 82 ? -10.229 0.014 20.364 1.00 84.56 82 GLU A CA 1
ATOM 607 C C . GLU A 1 82 ? -10.284 -0.761 19.036 1.00 84.56 82 GLU A C 1
ATOM 609 O O . GLU A 1 82 ? -9.260 -1.047 18.409 1.00 84.56 82 GLU A O 1
ATOM 614 N N . ARG A 1 83 ? -11.493 -1.064 18.542 1.00 86.75 83 ARG A N 1
ATOM 615 C CA . ARG A 1 83 ? -11.662 -1.696 17.228 1.00 86.75 83 ARG A CA 1
ATOM 616 C C . ARG A 1 83 ? -11.161 -0.804 16.096 1.00 86.75 83 ARG A C 1
ATOM 618 O O . ARG A 1 83 ? -10.506 -1.315 15.191 1.00 86.75 83 ARG A O 1
ATOM 625 N N . ALA A 1 84 ? -11.469 0.489 16.138 1.00 82.25 84 ALA A N 1
ATOM 626 C CA . ALA A 1 84 ? -11.013 1.440 15.131 1.00 82.25 84 ALA A CA 1
ATOM 627 C C . ALA A 1 84 ? -9.480 1.559 15.120 1.00 82.25 84 ALA A C 1
ATOM 629 O O . ALA A 1 84 ? -8.882 1.477 14.051 1.00 82.25 84 ALA A O 1
ATOM 630 N N . GLN A 1 85 ? -8.850 1.644 16.294 1.00 82.69 85 GLN A N 1
ATOM 631 C CA . GLN A 1 85 ? -7.391 1.692 16.442 1.00 82.69 85 GLN A CA 1
ATOM 632 C C . GLN A 1 85 ? -6.721 0.425 15.905 1.00 82.69 85 GLN A C 1
ATOM 634 O O . GLN A 1 85 ? -5.745 0.505 15.163 1.00 82.69 85 GLN A O 1
ATOM 639 N N . ARG A 1 86 ? -7.278 -0.755 16.207 1.00 86.56 86 ARG A N 1
ATOM 640 C CA . ARG A 1 86 ? -6.783 -2.024 15.654 1.00 86.56 86 ARG A CA 1
ATOM 641 C C . ARG A 1 86 ? -6.807 -2.023 14.124 1.00 86.56 86 ARG A C 1
ATOM 643 O O . ARG A 1 86 ? -5.853 -2.472 13.500 1.00 86.56 86 ARG A O 1
ATOM 650 N N . ILE A 1 87 ? -7.894 -1.535 13.527 1.00 87.44 87 ILE A N 1
ATOM 651 C CA . ILE A 1 87 ? -8.028 -1.458 12.066 1.00 87.44 87 ILE A CA 1
ATOM 652 C C . ILE A 1 87 ? -7.009 -0.475 11.480 1.00 87.44 87 ILE A C 1
ATOM 654 O O . ILE A 1 87 ? -6.397 -0.788 10.464 1.00 87.44 87 ILE A O 1
ATOM 658 N N . GLU A 1 88 ? -6.795 0.676 12.122 1.00 85.94 88 GLU A N 1
ATOM 659 C CA . GLU A 1 88 ? -5.815 1.674 11.675 1.00 85.94 88 GLU A CA 1
ATOM 660 C C . GLU A 1 88 ? -4.391 1.107 11.664 1.00 85.94 88 GLU A C 1
ATOM 662 O O . GLU A 1 88 ? -3.696 1.250 10.662 1.00 85.94 88 GLU A O 1
ATOM 667 N N . LEU A 1 89 ? -3.985 0.386 12.714 1.00 85.44 89 LEU A N 1
ATOM 668 C CA . LEU A 1 89 ? -2.660 -0.241 12.780 1.00 85.44 89 LEU A CA 1
ATOM 669 C C . LEU A 1 89 ? -2.450 -1.285 11.675 1.00 85.44 89 LEU A C 1
ATOM 671 O O . LEU A 1 89 ? -1.412 -1.291 11.014 1.00 85.44 89 LEU A O 1
ATOM 675 N N . ILE A 1 90 ? -3.447 -2.144 11.445 1.00 89.62 90 ILE A N 1
ATOM 676 C CA . ILE A 1 90 ? -3.382 -3.168 10.392 1.00 89.62 90 ILE A CA 1
ATOM 677 C C . ILE A 1 90 ? -3.294 -2.513 9.009 1.00 89.62 90 ILE A C 1
ATOM 679 O O . ILE A 1 90 ? -2.517 -2.948 8.157 1.00 89.62 90 ILE A O 1
ATOM 683 N N . GLU A 1 91 ? -4.072 -1.458 8.772 1.00 92.81 91 GLU A N 1
ATOM 684 C CA . GLU A 1 91 ? -4.060 -0.757 7.490 1.00 92.81 91 GLU A CA 1
ATOM 685 C C . GLU A 1 91 ? -2.750 0.004 7.271 1.00 92.81 91 GLU A C 1
ATOM 687 O O . GLU A 1 91 ? -2.209 -0.008 6.163 1.00 92.81 91 GLU A O 1
ATOM 692 N N . GLN A 1 92 ? -2.189 0.596 8.326 1.00 89.31 92 GLN A N 1
ATOM 693 C CA . GLN A 1 92 ? -0.879 1.233 8.271 1.00 89.31 92 GLN A CA 1
ATOM 694 C C . GLN A 1 92 ? 0.214 0.225 7.885 1.00 89.31 92 GLN A C 1
ATOM 696 O O . GLN A 1 92 ? 1.047 0.534 7.032 1.00 89.31 92 GLN A O 1
ATOM 701 N N . GLU A 1 93 ? 0.188 -0.992 8.436 1.00 93.75 93 GLU A N 1
ATOM 702 C CA . GLU A 1 93 ? 1.111 -2.064 8.041 1.00 93.75 93 GLU A CA 1
ATOM 703 C C . GLU A 1 93 ? 0.903 -2.480 6.575 1.00 93.75 93 GLU A C 1
ATOM 705 O O . GLU A 1 93 ? 1.866 -2.641 5.818 1.00 93.75 93 GLU A O 1
ATOM 710 N N . ARG A 1 94 ? -0.357 -2.625 6.144 1.00 97.12 94 ARG A N 1
ATOM 711 C CA . ARG A 1 94 ? -0.698 -3.003 4.765 1.00 97.12 94 ARG A CA 1
ATOM 712 C C . ARG A 1 94 ? -0.182 -1.976 3.758 1.00 97.12 94 ARG A C 1
ATOM 714 O O . ARG A 1 94 ? 0.432 -2.355 2.760 1.00 97.12 94 ARG A O 1
ATOM 721 N N . VAL A 1 95 ? -0.425 -0.691 4.014 1.00 95.94 95 VAL A N 1
ATOM 722 C CA . VAL A 1 95 ? 0.059 0.412 3.174 1.00 95.94 95 VAL A CA 1
ATOM 723 C C . VAL A 1 95 ? 1.584 0.493 3.223 1.00 95.94 95 VAL A C 1
ATOM 725 O O . VAL A 1 95 ? 2.199 0.647 2.170 1.00 95.94 95 VAL A O 1
ATOM 728 N N . GLY A 1 96 ? 2.196 0.298 4.396 1.00 95.00 96 GLY A N 1
ATOM 729 C CA . GLY A 1 96 ? 3.652 0.249 4.557 1.00 95.00 96 GLY A CA 1
ATOM 730 C C . GLY A 1 96 ? 4.308 -0.755 3.609 1.00 95.00 96 GLY A C 1
ATOM 731 O O . GLY A 1 96 ? 5.143 -0.373 2.796 1.00 95.00 96 GLY A O 1
ATOM 732 N N . LYS A 1 97 ? 3.821 -2.002 3.582 1.00 96.69 97 LYS A N 1
ATOM 733 C CA . LYS A 1 97 ? 4.337 -3.043 2.668 1.00 96.69 97 LYS A CA 1
ATOM 734 C C . LYS A 1 97 ? 4.212 -2.671 1.185 1.00 96.69 97 LYS A C 1
ATOM 736 O O . LYS A 1 97 ? 5.044 -3.076 0.372 1.00 96.69 97 LYS A O 1
ATOM 741 N N . LEU A 1 98 ? 3.168 -1.928 0.806 1.00 97.12 98 LEU A N 1
ATOM 742 C CA . LEU A 1 98 ? 2.998 -1.454 -0.572 1.00 97.12 98 LEU A CA 1
ATOM 743 C C . LEU A 1 98 ? 3.988 -0.340 -0.920 1.00 97.12 98 LEU A C 1
ATOM 745 O O . LEU A 1 98 ? 4.517 -0.338 -2.033 1.00 97.12 98 LEU A O 1
ATOM 749 N N . ILE A 1 99 ? 4.252 0.569 0.019 1.00 97.00 99 ILE A N 1
ATOM 750 C CA . ILE A 1 99 ? 5.264 1.620 -0.134 1.00 97.00 99 ILE A CA 1
ATOM 751 C C . ILE A 1 99 ? 6.649 0.984 -0.255 1.00 97.00 99 ILE A C 1
ATOM 753 O O . ILE A 1 99 ? 7.346 1.262 -1.226 1.00 97.00 99 ILE A O 1
ATOM 757 N N . ASP A 1 100 ? 6.996 0.054 0.636 1.00 97.06 100 ASP A N 1
ATOM 758 C CA . ASP A 1 100 ? 8.287 -0.641 0.612 1.00 97.06 100 ASP A CA 1
ATOM 759 C C . ASP A 1 100 ? 8.514 -1.349 -0.727 1.00 97.06 100 ASP A C 1
ATOM 761 O O . ASP A 1 100 ? 9.580 -1.247 -1.338 1.00 97.06 100 ASP A O 1
ATOM 765 N N . ARG A 1 101 ? 7.483 -2.034 -1.239 1.00 96.69 101 ARG A N 1
ATOM 766 C CA . ARG A 1 101 ? 7.542 -2.682 -2.553 1.00 96.69 101 ARG A CA 1
ATOM 767 C C . ARG A 1 101 ? 7.745 -1.668 -3.678 1.00 96.69 101 ARG A C 1
ATOM 769 O O . ARG A 1 101 ? 8.528 -1.932 -4.592 1.00 96.69 101 ARG A O 1
ATOM 776 N N . LEU A 1 102 ? 7.038 -0.541 -3.637 1.00 95.75 102 LEU A N 1
ATOM 777 C CA . LEU A 1 102 ? 7.161 0.511 -4.642 1.00 95.75 102 LEU A CA 1
ATOM 778 C C . LEU A 1 102 ? 8.559 1.136 -4.625 1.00 95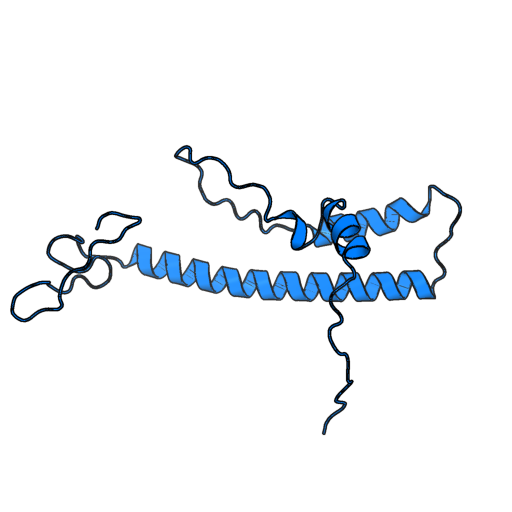.75 102 LEU A C 1
ATOM 780 O O . LEU A 1 102 ? 9.162 1.316 -5.683 1.00 95.75 102 LEU A O 1
ATOM 784 N N . ASP A 1 103 ? 9.089 1.437 -3.446 1.00 96.31 103 ASP A N 1
ATOM 785 C CA . ASP A 1 103 ? 10.416 2.024 -3.296 1.00 96.31 103 ASP A CA 1
ATOM 786 C C . ASP A 1 103 ? 11.510 1.035 -3.699 1.00 96.31 103 ASP A C 1
ATOM 788 O O . ASP A 1 103 ? 12.461 1.421 -4.380 1.00 96.31 103 ASP A O 1
ATOM 792 N N . ASN A 1 104 ? 11.327 -0.256 -3.413 1.00 96.69 104 ASN A N 1
ATOM 793 C CA . ASN A 1 104 ? 12.189 -1.313 -3.931 1.00 96.69 104 ASN A CA 1
ATOM 794 C C . ASN A 1 104 ? 12.178 -1.351 -5.470 1.00 96.69 104 ASN A C 1
ATOM 796 O O . ASN A 1 104 ? 13.238 -1.356 -6.095 1.00 96.69 104 ASN A O 1
ATOM 800 N N . MET A 1 105 ? 11.000 -1.314 -6.103 1.00 94.94 105 MET A N 1
ATOM 801 C CA . MET A 1 105 ? 10.900 -1.264 -7.569 1.00 94.94 105 MET A CA 1
ATOM 802 C C . MET A 1 105 ? 11.585 -0.024 -8.151 1.00 94.94 105 MET A C 1
ATOM 804 O O . MET A 1 105 ? 12.311 -0.142 -9.133 1.00 94.94 105 MET A O 1
ATOM 808 N N . LYS A 1 106 ? 11.401 1.153 -7.542 1.00 92.88 106 LYS A N 1
ATOM 809 C CA . LYS A 1 106 ? 12.047 2.399 -7.988 1.00 92.88 106 LYS A CA 1
ATOM 810 C C . LYS A 1 106 ? 13.564 2.344 -7.847 1.00 92.88 106 LYS A C 1
ATOM 812 O O . LYS A 1 106 ? 14.270 2.760 -8.759 1.00 92.88 106 LYS A O 1
ATOM 817 N N . LYS A 1 107 ? 14.062 1.828 -6.722 1.00 95.62 107 LYS A N 1
ATOM 818 C CA . LYS A 1 107 ? 15.497 1.712 -6.440 1.00 95.62 107 LYS A CA 1
ATOM 819 C C . LYS A 1 107 ? 16.208 0.782 -7.424 1.00 95.62 107 LYS A C 1
ATOM 821 O O . LYS A 1 107 ? 17.371 1.010 -7.739 1.00 95.62 107 LYS A O 1
ATOM 826 N N . HIS A 1 108 ? 15.518 -0.255 -7.891 1.00 95.19 108 HIS A N 1
ATOM 827 C CA . HIS A 1 108 ? 16.081 -1.274 -8.777 1.00 95.19 108 HIS A CA 1
ATOM 828 C C . HIS A 1 108 ? 15.676 -1.121 -10.250 1.00 95.19 108 HIS A C 1
ATOM 830 O O . HIS A 1 108 ? 16.080 -1.937 -11.077 1.00 95.19 108 HIS A O 1
ATOM 836 N N . ALA A 1 109 ? 14.922 -0.078 -10.600 1.00 94.75 109 ALA A N 1
ATOM 837 C CA . ALA A 1 109 ? 14.599 0.246 -11.983 1.00 94.75 109 ALA A CA 1
ATOM 838 C C . ALA A 1 109 ? 15.870 0.670 -12.740 1.00 94.75 109 ALA A C 1
ATOM 840 O O . ALA A 1 109 ? 16.547 1.621 -12.351 1.00 94.75 109 ALA A O 1
ATOM 841 N N . THR A 1 110 ? 16.202 -0.044 -13.817 1.00 93.81 110 THR A N 1
ATOM 842 C CA . THR A 1 110 ? 17.473 0.120 -14.556 1.00 93.81 110 THR A CA 1
ATOM 843 C C . THR A 1 110 ? 17.301 0.410 -16.051 1.00 93.81 110 THR A C 1
ATOM 845 O O . THR A 1 110 ? 18.285 0.692 -16.734 1.00 93.81 110 THR A O 1
ATOM 848 N N . GLY A 1 111 ? 16.078 0.360 -16.587 1.00 93.25 111 GLY A N 1
ATOM 849 C CA . GLY A 1 111 ? 15.820 0.610 -18.008 1.00 93.25 111 GLY A CA 1
ATOM 850 C C . GLY A 1 111 ? 15.512 2.069 -18.348 1.00 93.25 111 GLY A C 1
ATOM 851 O O . GLY A 1 111 ? 15.341 2.918 -17.476 1.00 93.25 111 GLY A O 1
ATOM 852 N N . ASN A 1 112 ? 15.413 2.363 -19.647 1.00 91.31 112 ASN A N 1
ATOM 853 C CA . ASN A 1 112 ? 15.240 3.730 -20.153 1.00 91.31 112 ASN A CA 1
ATOM 854 C C . ASN A 1 112 ? 13.797 4.085 -20.564 1.00 91.31 112 ASN A C 1
ATOM 856 O O . ASN A 1 112 ? 13.501 5.272 -20.701 1.00 91.31 112 ASN A O 1
ATOM 860 N N . GLY A 1 113 ? 12.917 3.097 -20.746 1.00 91.88 113 GLY A N 1
ATOM 861 C CA . GLY A 1 113 ? 11.530 3.261 -21.202 1.00 91.88 113 GLY A CA 1
ATOM 862 C C . GLY A 1 113 ? 11.367 3.339 -22.725 1.00 91.88 113 GLY A C 1
ATOM 863 O O . GLY A 1 113 ? 10.376 2.880 -23.275 1.00 91.88 113 GLY A O 1
ATOM 864 N N . SER A 1 114 ? 12.373 3.831 -23.455 1.00 89.00 114 SER A N 1
ATOM 865 C CA . SER A 1 114 ? 12.270 4.016 -24.910 1.00 89.00 114 SER A CA 1
ATOM 866 C C . SER A 1 114 ? 12.564 2.750 -25.717 1.00 89.00 114 SER A C 1
ATOM 868 O O . SER A 1 114 ? 11.821 2.394 -26.625 1.00 89.00 114 SER A O 1
ATOM 870 N N . SER A 1 115 ? 13.659 2.066 -25.397 1.00 90.00 115 SER A N 1
ATOM 871 C CA . SER A 1 115 ? 14.112 0.843 -26.085 1.00 90.00 115 SER A CA 1
ATOM 872 C C . SER A 1 115 ? 14.178 -0.360 -25.153 1.00 90.00 115 SER A C 1
ATOM 874 O O . SER A 1 115 ? 14.298 -1.492 -25.616 1.00 90.00 115 SER A O 1
ATOM 876 N N . LYS A 1 116 ? 14.105 -0.119 -23.841 1.00 93.19 116 LYS A N 1
ATOM 877 C CA . LYS A 1 116 ? 14.159 -1.136 -22.796 1.00 93.19 116 LYS A CA 1
ATOM 878 C C . LYS A 1 116 ? 13.138 -0.835 -21.708 1.00 93.19 116 LYS A C 1
ATOM 880 O O . LYS A 1 116 ? 12.976 0.327 -21.330 1.00 93.19 116 LYS A O 1
ATOM 885 N N . CYS A 1 117 ? 12.520 -1.866 -21.144 1.00 92.94 117 CYS A N 1
ATOM 886 C CA . CYS A 1 117 ? 11.569 -1.738 -20.040 1.00 92.94 117 CYS A CA 1
ATOM 887 C C . CYS A 1 117 ? 12.197 -1.018 -18.843 1.00 92.94 117 CYS A C 1
ATOM 889 O O . CYS A 1 117 ? 13.239 -1.442 -18.351 1.00 92.94 117 CYS A O 1
ATOM 891 N N . VAL A 1 118 ? 11.544 0.034 -18.334 1.00 94.06 118 VAL A N 1
ATOM 892 C CA . VAL A 1 118 ? 12.067 0.866 -17.233 1.00 94.06 118 VAL A CA 1
ATOM 893 C C . VAL A 1 118 ? 12.396 0.062 -15.966 1.00 94.06 118 VAL A C 1
ATOM 895 O O . VAL A 1 118 ? 13.334 0.402 -15.250 1.00 94.06 118 VAL A O 1
ATOM 898 N N . LEU A 1 119 ? 11.676 -1.034 -15.712 1.00 93.00 119 LEU A N 1
ATOM 899 C CA . LEU A 1 119 ? 11.837 -1.842 -14.502 1.00 93.00 119 LEU A CA 1
ATOM 900 C C . LEU A 1 119 ? 12.936 -2.903 -14.635 1.00 93.00 119 LEU A C 1
ATOM 902 O O . LEU A 1 119 ? 13.831 -2.948 -13.800 1.00 93.00 119 LEU A O 1
ATOM 906 N N . CYS A 1 120 ? 12.880 -3.747 -15.669 1.00 92.81 120 CYS A N 1
ATOM 907 C CA . CYS A 1 120 ? 13.774 -4.907 -15.808 1.00 92.81 120 CYS A CA 1
ATOM 908 C C . CYS A 1 120 ? 14.909 -4.731 -16.829 1.00 92.81 120 CYS A C 1
ATOM 910 O O . CYS A 1 120 ? 15.726 -5.634 -16.969 1.00 92.81 120 CYS A O 1
ATOM 912 N N . ALA A 1 121 ? 14.950 -3.608 -17.553 1.00 92.88 121 ALA A N 1
ATOM 913 C CA . ALA A 1 121 ? 15.907 -3.316 -18.625 1.00 92.88 121 ALA A CA 1
ATOM 914 C C . ALA A 1 121 ? 15.892 -4.286 -19.824 1.00 92.88 121 ALA A C 1
ATOM 916 O O . ALA A 1 121 ? 16.781 -4.214 -20.676 1.00 92.88 121 ALA A O 1
ATOM 917 N N . ASP A 1 122 ? 14.872 -5.137 -19.931 1.00 92.81 122 ASP A N 1
ATOM 918 C CA . ASP A 1 122 ? 14.703 -6.025 -21.076 1.00 92.81 122 ASP A CA 1
ATOM 919 C C . ASP A 1 122 ? 14.319 -5.245 -22.342 1.00 92.81 122 ASP A C 1
ATOM 921 O O . ASP A 1 122 ? 13.639 -4.216 -22.266 1.00 92.81 122 ASP A O 1
ATOM 925 N N . GLY A 1 123 ? 14.802 -5.697 -23.498 1.00 91.50 123 GLY A N 1
ATOM 926 C CA . GLY A 1 123 ? 14.696 -4.978 -24.767 1.00 91.50 123 GLY A CA 1
ATOM 927 C C . GLY A 1 123 ? 13.325 -5.098 -25.430 1.00 91.50 123 GLY A C 1
ATOM 928 O O . GLY A 1 123 ? 12.731 -6.172 -25.479 1.00 91.50 123 GLY A O 1
ATOM 929 N N . PHE A 1 124 ? 12.851 -3.998 -26.012 1.00 92.38 124 PHE A N 1
ATOM 930 C CA . PHE A 1 124 ? 11.697 -4.000 -26.911 1.00 92.38 124 PHE A CA 1
ATOM 931 C C . PHE A 1 124 ? 12.146 -4.205 -28.363 1.00 92.38 124 PHE A C 1
ATOM 933 O O . PHE A 1 124 ? 13.234 -3.767 -28.745 1.00 92.38 124 PHE A O 1
ATOM 940 N N . GLY A 1 125 ? 11.314 -4.834 -29.198 1.00 84.19 125 GLY A N 1
ATOM 941 C CA . GLY A 1 125 ? 11.598 -4.986 -30.628 1.00 84.19 125 GLY A CA 1
ATOM 942 C C . GLY A 1 125 ? 11.139 -6.319 -31.209 1.00 84.19 125 GLY A C 1
ATOM 943 O O . GLY A 1 125 ? 10.239 -6.960 -30.686 1.00 84.19 125 GLY A O 1
ATOM 944 N N . MET A 1 126 ? 11.770 -6.735 -32.306 1.00 78.56 126 MET A N 1
ATOM 945 C CA . MET A 1 126 ? 11.278 -7.812 -33.178 1.00 78.56 126 MET A CA 1
ATOM 946 C C . MET A 1 126 ? 11.221 -9.203 -32.520 1.00 78.56 126 MET A C 1
ATOM 948 O O . MET A 1 126 ? 10.371 -10.009 -32.875 1.00 78.56 126 MET A O 1
ATOM 952 N N . LEU A 1 127 ? 12.117 -9.477 -31.568 1.00 82.56 127 LEU A N 1
ATOM 953 C CA . LEU A 1 127 ? 12.138 -10.711 -30.765 1.00 82.56 127 LEU A CA 1
ATOM 954 C C . LEU A 1 127 ? 11.790 -10.449 -29.290 1.00 82.56 127 LEU A C 1
ATOM 956 O O . LEU A 1 127 ? 11.873 -11.357 -28.468 1.00 82.56 127 LEU A O 1
ATOM 960 N N . GLY A 1 128 ? 11.459 -9.200 -28.957 1.00 79.19 128 GLY A N 1
ATOM 961 C CA . GLY A 1 128 ? 11.163 -8.753 -27.602 1.00 79.19 128 GLY A CA 1
ATOM 962 C C . GLY A 1 128 ? 9.675 -8.486 -27.406 1.00 79.19 128 GLY A C 1
ATOM 963 O O . GLY A 1 128 ? 8.866 -8.595 -28.328 1.00 79.19 128 GLY A O 1
ATOM 964 N N . ALA A 1 129 ? 9.306 -8.101 -26.187 1.00 85.19 129 ALA A N 1
ATOM 965 C CA . ALA A 1 129 ? 7.943 -7.671 -25.905 1.00 85.19 129 ALA A CA 1
ATOM 966 C C . ALA A 1 129 ? 7.609 -6.360 -26.640 1.00 85.19 129 ALA A C 1
ATOM 968 O O . ALA A 1 129 ? 8.477 -5.514 -26.883 1.00 85.19 129 ALA A O 1
ATOM 969 N N . SER A 1 130 ? 6.328 -6.164 -26.961 1.00 87.50 130 SER A N 1
ATOM 970 C CA . SER A 1 130 ? 5.834 -4.875 -27.444 1.00 87.50 130 SER A CA 1
ATOM 971 C C . SER A 1 130 ? 5.914 -3.821 -26.338 1.00 87.50 130 SER A C 1
ATOM 973 O O . SER A 1 130 ? 5.537 -4.085 -25.196 1.00 87.50 130 SER A O 1
ATOM 975 N N . SER A 1 131 ? 6.353 -2.616 -26.693 1.00 90.44 131 SER A N 1
ATOM 976 C CA . SER A 1 131 ? 6.381 -1.459 -25.796 1.00 90.44 131 SER A CA 1
ATOM 977 C C . SER A 1 131 ? 4.993 -0.819 -25.667 1.00 90.44 131 SER A C 1
ATOM 979 O O . SER A 1 131 ? 4.254 -0.718 -26.647 1.00 90.44 131 SER A O 1
ATOM 981 N N . VAL A 1 132 ? 4.661 -0.357 -24.460 1.00 90.75 132 VAL A N 1
ATOM 982 C CA . VAL A 1 132 ? 3.512 0.514 -24.181 1.00 90.75 132 VAL A CA 1
ATOM 983 C C . VAL A 1 132 ? 4.019 1.707 -23.383 1.00 90.75 132 VAL A C 1
ATOM 985 O O . VAL A 1 132 ? 4.689 1.526 -22.369 1.00 90.75 132 VAL A O 1
ATOM 988 N N . CYS A 1 133 ? 3.680 2.916 -23.828 1.00 90.00 133 CYS A N 1
ATOM 989 C CA . CYS A 1 133 ? 4.049 4.145 -23.134 1.00 90.00 133 CYS A CA 1
ATOM 990 C C . CYS A 1 133 ? 3.183 4.333 -21.882 1.00 90.00 133 CYS A C 1
ATOM 992 O O . CYS A 1 133 ? 1.949 4.302 -21.956 1.00 90.00 133 CYS A O 1
ATOM 994 N N . CYS A 1 134 ? 3.819 4.542 -20.732 1.00 91.81 134 CYS A N 1
ATOM 995 C CA . CYS A 1 134 ? 3.123 4.836 -19.491 1.00 91.81 134 CYS A CA 1
ATOM 996 C C . CYS A 1 134 ? 2.423 6.201 -19.570 1.00 91.81 134 CYS A C 1
ATOM 998 O O . CYS A 1 134 ? 3.033 7.218 -19.903 1.00 91.81 134 CYS A O 1
ATOM 1000 N N . VAL A 1 135 ? 1.146 6.240 -19.188 1.00 95.88 135 VAL A N 1
ATOM 1001 C CA . VAL A 1 135 ? 0.350 7.478 -19.170 1.00 95.88 135 VAL A CA 1
ATOM 1002 C C . VAL A 1 135 ? 0.870 8.477 -18.132 1.00 95.88 135 VAL A C 1
ATOM 1004 O O . VAL A 1 135 ? 0.768 9.680 -18.348 1.00 95.88 135 VAL A O 1
ATOM 1007 N N . ASP A 1 136 ? 1.457 7.993 -17.036 1.00 94.88 136 ASP A N 1
ATOM 1008 C CA . ASP A 1 136 ? 1.853 8.844 -15.911 1.00 94.88 136 ASP A CA 1
ATOM 1009 C C . ASP A 1 136 ? 3.277 9.392 -16.037 1.00 94.88 136 ASP A C 1
ATOM 1011 O O . ASP A 1 136 ? 3.522 10.556 -15.726 1.00 94.88 136 ASP A O 1
ATOM 1015 N N . CYS A 1 137 ? 4.236 8.562 -16.461 1.00 90.25 137 CYS A N 1
ATOM 1016 C CA . CYS A 1 137 ? 5.648 8.955 -16.526 1.00 90.25 137 CYS A CA 1
ATOM 1017 C C . CYS A 1 137 ? 6.198 9.100 -17.949 1.00 90.25 137 CYS A C 1
ATOM 1019 O O . CYS A 1 137 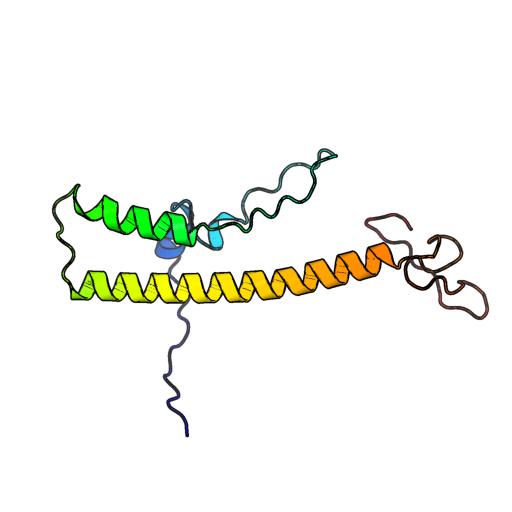? 7.363 9.475 -18.093 1.00 90.25 137 CYS A O 1
ATOM 1021 N N . HIS A 1 138 ? 5.374 8.839 -18.973 1.00 90.94 138 HIS A N 1
ATOM 1022 C CA . HIS A 1 138 ? 5.707 8.973 -20.399 1.00 90.94 138 HIS A CA 1
ATOM 1023 C C . HIS A 1 138 ? 6.992 8.236 -20.809 1.00 90.94 138 HIS A C 1
ATOM 1025 O O . HIS A 1 138 ? 7.738 8.682 -21.683 1.00 90.94 138 HIS A O 1
ATOM 1031 N N . LYS A 1 139 ? 7.250 7.119 -20.131 1.00 87.19 139 LYS A N 1
ATOM 1032 C CA . LYS A 1 139 ? 8.342 6.176 -20.360 1.00 87.19 139 LYS A CA 1
ATOM 1033 C C . LYS A 1 139 ? 7.778 4.803 -20.671 1.00 87.19 139 LYS A C 1
ATOM 1035 O O . LYS A 1 139 ? 6.594 4.562 -20.340 1.00 87.19 139 LYS A O 1
#

Organism: NCBI:txid392030

Foldseek 3Di:
DDPPPPPDPDDPPPVVLVVVCVPCDDDNVPPPDDDDDDDDDDPDPPLDDPLVVVVVVVVVVCPPDDDNQPPVNVVVVVVVSVVVVVVSVVVVVVVVVVVVVVVVQVVQQDADLPQADRRPRHGDDDPGDHHDQDPPPRD

Solvent-accessible surface area (backbone atoms only — not comparable to full-atom values): 8872 Å² total; per-residue (Å²): 136,83,88,78,74,86,70,76,84,71,78,70,54,69,69,56,49,55,54,43,50,70,36,102,53,68,82,75,49,72,78,80,72,80,74,80,91,67,85,90,72,78,87,69,77,80,83,70,63,66,61,68,58,48,59,54,51,63,66,64,57,64,79,76,75,100,59,80,71,50,73,70,57,50,51,54,51,50,54,53,49,54,52,50,47,54,50,49,55,54,49,52,54,55,51,46,58,53,49,54,52,50,51,51,50,62,73,60,39,72,30,75,32,83,58,17,41,39,58,80,44,49,54,48,52,99,93,39,56,86,83,73,74,36,90,87,77,72,50

InterPro domains:
  IPR010911 Rab-binding domain [PS50916] (63-139)
  IPR011011 Zinc finger, FYVE/PHD-type [SSF57903] (68-139)
  IPR013083 Zinc finger, RING/FYVE/PHD-type [G3DSA:3.30.40.10] (61-139)
  IPR041282 FYVE-type zinc finger [PF02318] (68-139)
  IPR043566 Rabphilin/Doc2/Noc2 [PTHR45729] (6-139)

Mean predicted aligned error: 16.2 Å

pLDDT: mean 70.34, std 20.11, range [36.0, 97.12]

Sequence (139 aa):
MKDAGNGSFVCPNDRQLQLRAKLNSGWSFHTGRTPTRSASATPSNRFGSAAAAATNAVTTAATNGNQSLRDEELERIKKVLERAQRIELIEQERVGKLIDRLDNMKKHATGNGSSKCVLCADGFGMLGASSVCCVDCHK